Protein AF-A0A943M3D3-F1 (afdb_monomer)

InterPro domains:
  IPR008875 TraX [PF05857] (4-87)

Nearest PDB structures (foldseek):
  4zsf-assembly1_A-2  TM=4.130E-01  e=4.501E+00  Geobacillus stearothermophilus

Mean predicted aligned error: 7.03 Å

Sequence (92 aa):
SIIMVEGGFVMVILGLLFYIFRTNRIAQIIVLAVISVIAHLFDPTGVQWMMVFAAIPMYFYNGERGSGNKNFFYIFYPAHIYLLWILASLFR

Foldseek 3Di:
DLCPDPCHPLVVVLVVQCVVCVVPLVSNLVSLQVSLVVCCVVPVPDPSSVSNVVNVVSVVDPSDDPPPPVVCVVVVVVVVVVVVVVVVVVVD

Organism: Streptococcus vestibularis (NCBI:txid1343)

Radius of gyration: 16.02 Å; Cα contacts (8 Å, |Δi|>4): 43; chains: 1; bounding box: 38×30×43 Å

Solvent-accessible surface area (backbone atoms only — not comparable to full-atom values): 5459 Å² total; per-residue (Å²): 106,80,82,75,43,98,71,23,68,68,48,56,51,51,52,50,51,41,59,74,33,64,87,39,64,67,57,36,42,50,54,44,43,53,52,16,52,51,38,33,73,78,39,71,87,52,73,68,28,60,57,40,64,53,43,58,63,57,69,73,52,87,81,67,86,70,92,71,63,60,68,58,54,66,51,48,54,59,48,55,53,52,50,53,51,52,51,55,64,72,78,103

Secondary structure (DSSP, 8-state):
-GGGSTT-HHHHHHHHHHHHTTT-HHHHHHHHHHHHHHHHHH-TTSSGGGGGGGHHHHHT--SSPP---HHHHHHHHHHHHHHHHHHHHH--

Structure (mmCIF, N/CA/C/O backbone):
data_AF-A0A943M3D3-F1
#
_entry.id   AF-A0A943M3D3-F1
#
loop_
_atom_site.group_PDB
_atom_site.id
_atom_site.type_symbol
_atom_site.label_atom_id
_atom_site.label_alt_id
_atom_site.label_comp_id
_atom_site.label_asym_id
_atom_site.label_entity_id
_atom_site.label_seq_id
_atom_site.pdbx_PDB_ins_code
_atom_site.Cartn_x
_atom_site.Cartn_y
_atom_site.Cartn_z
_atom_site.occupancy
_atom_site.B_iso_or_equiv
_atom_site.auth_seq_id
_atom_site.auth_comp_id
_atom_site.auth_asym_id
_atom_site.auth_atom_id
_atom_site.pdbx_PDB_model_num
ATOM 1 N N . SER A 1 1 ? 14.815 -23.235 -2.445 1.00 47.16 1 SER A N 1
ATOM 2 C CA . SER A 1 1 ? 15.290 -22.937 -1.078 1.00 47.16 1 SER A CA 1
ATOM 3 C C . SER A 1 1 ? 14.204 -22.153 -0.356 1.00 47.16 1 SER A C 1
ATOM 5 O O . SER A 1 1 ? 13.842 -21.085 -0.817 1.00 47.16 1 SER A O 1
ATOM 7 N N . ILE A 1 2 ? 13.662 -22.664 0.757 1.00 51.19 2 ILE A N 1
ATOM 8 C CA . ILE A 1 2 ? 12.619 -21.979 1.567 1.00 51.19 2 ILE A CA 1
ATOM 9 C C . ILE A 1 2 ? 13.083 -20.579 2.035 1.00 51.19 2 ILE A C 1
ATOM 11 O O . ILE A 1 2 ? 12.279 -19.694 2.302 1.00 51.19 2 ILE A O 1
ATOM 15 N N . ILE A 1 3 ? 14.401 -20.371 2.061 1.00 51.94 3 ILE A N 1
ATOM 16 C CA . ILE A 1 3 ? 15.084 -19.130 2.438 1.00 51.94 3 ILE A CA 1
ATOM 17 C C . ILE A 1 3 ? 15.040 -18.063 1.320 1.00 51.94 3 ILE A C 1
ATOM 19 O O . ILE A 1 3 ? 15.179 -16.884 1.615 1.00 51.94 3 ILE A O 1
ATOM 23 N N . MET A 1 4 ? 14.817 -18.450 0.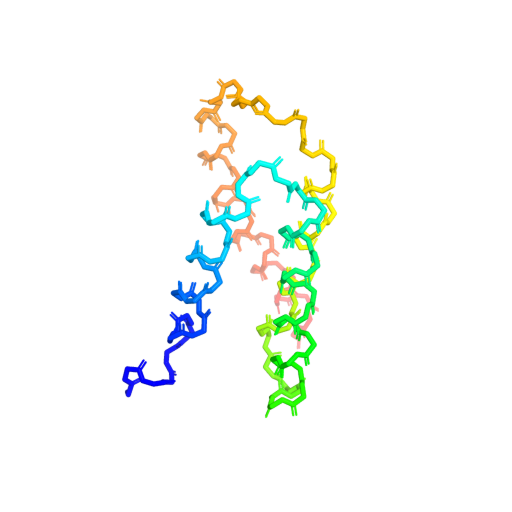057 1.00 53.59 4 MET A N 1
ATOM 24 C CA . MET A 1 4 ? 14.955 -17.577 -1.124 1.00 53.59 4 MET A CA 1
ATOM 25 C C . MET A 1 4 ? 13.696 -17.549 -2.010 1.00 53.59 4 MET A C 1
ATOM 27 O O . MET A 1 4 ? 13.769 -17.314 -3.211 1.00 53.59 4 MET A O 1
ATOM 31 N N . VAL A 1 5 ? 12.533 -17.850 -1.433 1.00 60.34 5 VAL A N 1
ATOM 32 C CA . VAL A 1 5 ? 11.240 -17.648 -2.102 1.00 60.34 5 VAL A CA 1
ATOM 33 C C . VAL A 1 5 ? 10.803 -16.201 -1.879 1.00 60.34 5 VAL A C 1
ATOM 35 O O . VAL A 1 5 ? 10.964 -15.681 -0.771 1.00 60.34 5 VAL A O 1
ATOM 38 N N . GLU A 1 6 ? 10.237 -15.562 -2.908 1.00 58.53 6 GLU A N 1
ATOM 39 C CA . GLU A 1 6 ? 9.531 -14.283 -2.776 1.00 58.53 6 GLU A CA 1
ATOM 40 C C . GLU A 1 6 ? 8.462 -14.422 -1.683 1.00 58.53 6 GLU A C 1
ATOM 42 O O . GLU A 1 6 ? 7.443 -15.087 -1.859 1.00 58.53 6 GLU A O 1
ATOM 47 N N . GLY A 1 7 ? 8.741 -13.867 -0.502 1.00 61.66 7 GLY A N 1
ATOM 48 C CA . GLY A 1 7 ? 7.892 -14.040 0.675 1.00 61.66 7 GLY A CA 1
ATOM 49 C C . GLY A 1 7 ? 8.382 -15.024 1.742 1.00 61.66 7 GLY A C 1
ATOM 50 O O . GLY A 1 7 ? 7.567 -15.543 2.500 1.00 61.66 7 GLY A O 1
ATOM 51 N N . GLY A 1 8 ? 9.694 -15.268 1.832 1.00 76.19 8 GLY A N 1
ATOM 52 C CA . GLY A 1 8 ? 10.315 -16.058 2.902 1.00 76.19 8 GLY A CA 1
ATOM 53 C C . GLY A 1 8 ? 10.119 -15.491 4.323 1.00 76.19 8 GLY A C 1
ATOM 54 O O . GLY A 1 8 ? 9.222 -14.698 4.604 1.00 76.19 8 GLY A O 1
ATOM 55 N N . PHE A 1 9 ? 10.995 -15.878 5.255 1.00 81.81 9 PHE A N 1
ATOM 56 C CA . PHE A 1 9 ? 10.887 -15.564 6.694 1.00 81.81 9 PHE A CA 1
ATOM 57 C C . PHE A 1 9 ? 10.594 -14.084 7.024 1.00 81.81 9 PHE A C 1
ATOM 59 O O . PHE A 1 9 ? 9.853 -13.791 7.962 1.00 81.81 9 PHE A O 1
ATOM 66 N N . VAL A 1 10 ? 11.101 -13.151 6.210 1.00 82.88 10 VAL A N 1
ATOM 67 C CA . VAL A 1 10 ? 10.860 -11.704 6.344 1.00 82.88 10 VAL A CA 1
ATOM 68 C C . VAL A 1 10 ? 9.368 -11.351 6.288 1.00 82.88 10 VAL A C 1
ATOM 70 O O . VAL A 1 10 ? 8.916 -10.537 7.089 1.00 82.88 10 VAL A O 1
ATOM 73 N N . MET A 1 11 ? 8.578 -11.978 5.409 1.00 85.56 11 MET A N 1
ATOM 74 C CA . MET A 1 11 ? 7.136 -11.703 5.327 1.00 85.56 11 MET A CA 1
ATOM 75 C C . MET A 1 11 ? 6.365 -12.275 6.517 1.00 85.56 11 MET A C 1
ATOM 77 O O . MET A 1 11 ? 5.395 -11.667 6.965 1.00 85.56 11 MET A O 1
ATOM 81 N N . VAL A 1 12 ? 6.811 -13.406 7.070 1.00 88.75 12 VAL A N 1
ATOM 82 C CA . VAL A 1 12 ? 6.222 -13.976 8.293 1.00 88.75 12 VAL A CA 1
ATOM 83 C C . VAL A 1 12 ? 6.452 -13.037 9.476 1.00 88.75 12 VAL A C 1
ATOM 85 O O . VAL A 1 12 ? 5.515 -12.752 10.222 1.00 88.75 12 VAL A O 1
ATOM 88 N N . ILE A 1 13 ? 7.668 -12.496 9.615 1.00 89.75 13 ILE A N 1
ATOM 89 C CA . ILE A 1 13 ? 7.966 -11.479 10.632 1.00 89.75 13 ILE A CA 1
ATOM 90 C C . ILE A 1 13 ? 7.123 -10.224 10.404 1.00 89.75 13 ILE A C 1
ATOM 92 O O . ILE A 1 13 ? 6.524 -9.724 11.352 1.00 89.75 13 ILE A O 1
ATOM 96 N N . LEU A 1 14 ? 7.050 -9.722 9.167 1.00 91.44 14 LEU A N 1
ATOM 97 C CA . LEU A 1 14 ? 6.251 -8.540 8.838 1.00 91.44 14 LEU A CA 1
ATOM 98 C C . LEU A 1 14 ? 4.781 -8.738 9.243 1.00 91.44 14 LEU A C 1
ATOM 100 O O . LEU A 1 14 ? 4.206 -7.882 9.913 1.00 91.44 14 LEU A O 1
ATOM 104 N N . GLY A 1 15 ? 4.201 -9.897 8.913 1.00 91.44 15 GLY A N 1
ATOM 105 C CA . GLY A 1 15 ? 2.843 -10.265 9.309 1.00 91.44 15 GLY A CA 1
ATOM 106 C C . GLY A 1 15 ? 2.658 -10.330 10.828 1.00 91.44 15 GLY A C 1
ATOM 107 O O . GLY A 1 15 ? 1.677 -9.800 11.353 1.00 91.44 15 GLY A O 1
ATOM 108 N N . LEU A 1 16 ? 3.618 -10.911 11.555 1.00 93.44 16 LEU A N 1
ATOM 109 C CA . LEU A 1 16 ? 3.600 -10.954 13.019 1.00 93.44 16 LEU A CA 1
ATOM 110 C C . LEU A 1 16 ? 3.660 -9.547 13.633 1.00 93.44 16 LEU A C 1
ATOM 112 O O . LEU A 1 16 ? 2.881 -9.230 14.530 1.00 93.44 16 LEU A O 1
ATOM 116 N N . LEU A 1 17 ? 4.551 -8.686 13.140 1.00 93.12 17 LEU A N 1
ATOM 117 C CA . LEU A 1 17 ? 4.677 -7.311 13.620 1.00 93.12 17 LEU A CA 1
ATOM 118 C C . LEU A 1 17 ? 3.405 -6.506 13.333 1.00 93.12 17 LEU A C 1
ATOM 120 O O . LEU A 1 17 ? 2.934 -5.777 14.203 1.00 93.12 17 LEU A O 1
ATOM 124 N N . PHE A 1 18 ? 2.790 -6.682 12.162 1.00 93.75 18 PHE A N 1
ATOM 125 C CA . PHE A 1 18 ? 1.497 -6.067 11.857 1.00 93.75 18 PHE A CA 1
ATOM 126 C C . PHE A 1 18 ? 0.386 -6.533 12.789 1.00 93.75 18 PHE A C 1
ATOM 128 O O . PHE A 1 18 ? -0.467 -5.721 13.149 1.00 93.75 18 PHE A O 1
ATOM 135 N N . TYR A 1 19 ? 0.402 -7.802 13.201 1.00 92.88 19 TYR A N 1
ATOM 136 C CA . TYR A 1 19 ? -0.544 -8.328 14.177 1.00 92.88 19 TYR A CA 1
ATOM 137 C C . TYR A 1 19 ? -0.337 -7.716 15.569 1.00 92.88 19 TYR A C 1
ATOM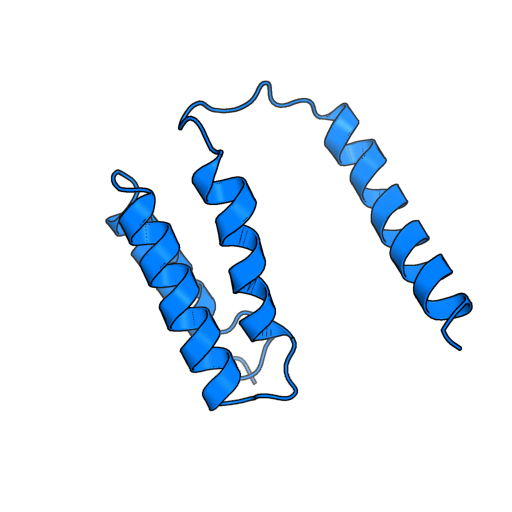 139 O O . TYR A 1 19 ? -1.304 -7.284 16.197 1.00 92.88 19 TYR A O 1
ATOM 147 N N . ILE A 1 20 ? 0.913 -7.619 16.032 1.00 93.75 20 ILE A N 1
ATOM 148 C CA . ILE A 1 20 ? 1.254 -7.005 17.325 1.00 93.75 20 ILE A CA 1
ATOM 149 C C . ILE A 1 20 ? 0.854 -5.523 17.338 1.00 93.75 20 ILE A C 1
ATOM 151 O O . ILE A 1 20 ? 0.190 -5.064 18.265 1.00 93.75 20 ILE A O 1
ATOM 155 N N . PHE A 1 21 ? 1.187 -4.781 16.279 1.00 92.38 21 PHE A N 1
ATOM 156 C CA . PHE A 1 21 ? 0.901 -3.349 16.153 1.00 92.38 21 PHE A CA 1
ATOM 157 C C . PHE A 1 21 ? -0.461 -3.039 15.518 1.00 92.38 21 PHE A C 1
ATOM 159 O O . PHE A 1 21 ? -0.686 -1.919 15.064 1.00 92.38 21 PHE A O 1
ATOM 166 N N . ARG A 1 22 ? -1.405 -3.991 15.505 1.00 88.12 22 ARG A N 1
ATOM 167 C CA . ARG A 1 22 ? -2.706 -3.847 14.818 1.00 88.12 22 ARG A CA 1
ATOM 168 C C . ARG A 1 22 ? -3.545 -2.643 15.257 1.00 88.12 22 ARG A C 1
ATOM 170 O O . ARG A 1 22 ? -4.427 -2.216 14.523 1.00 88.12 22 ARG A O 1
ATOM 177 N N . THR A 1 23 ? -3.310 -2.121 16.459 1.00 86.12 23 THR A N 1
ATOM 178 C CA . THR A 1 23 ? -4.012 -0.949 17.002 1.00 86.12 23 THR A CA 1
ATOM 179 C C . THR A 1 23 ? -3.384 0.375 16.571 1.00 86.12 23 THR A C 1
ATOM 181 O O . THR A 1 23 ? -4.065 1.397 16.577 1.00 86.12 23 THR A O 1
ATOM 184 N N . ASN A 1 24 ? -2.107 0.379 16.179 1.00 90.12 24 ASN A N 1
ATOM 185 C CA . ASN A 1 24 ? -1.363 1.583 15.834 1.00 90.12 24 ASN A CA 1
ATOM 186 C C . ASN A 1 24 ? -0.895 1.534 14.373 1.00 90.12 24 ASN A C 1
ATOM 188 O O . ASN A 1 24 ? 0.161 0.993 14.047 1.00 90.12 24 ASN A O 1
ATOM 192 N N . ARG A 1 25 ? -1.673 2.170 13.492 1.00 88.25 25 ARG A N 1
ATOM 193 C CA . ARG A 1 25 ? -1.384 2.248 12.049 1.00 88.25 25 ARG A CA 1
ATOM 194 C C . ARG A 1 25 ? -0.035 2.893 11.745 1.00 88.25 25 ARG A C 1
ATOM 196 O O . ARG A 1 25 ? 0.667 2.436 10.851 1.00 88.25 25 ARG A O 1
ATOM 203 N N . ILE A 1 26 ? 0.350 3.921 12.502 1.00 91.62 26 ILE A N 1
ATOM 204 C CA . ILE A 1 26 ? 1.641 4.593 12.309 1.00 91.62 26 ILE A CA 1
ATOM 205 C C . ILE A 1 26 ? 2.776 3.608 12.598 1.00 91.62 26 ILE A C 1
ATOM 207 O O . ILE A 1 26 ? 3.719 3.526 11.819 1.00 91.62 26 ILE A O 1
ATOM 211 N N . ALA A 1 27 ? 2.653 2.794 13.651 1.00 93.25 27 ALA A N 1
ATOM 212 C CA . ALA A 1 27 ? 3.631 1.747 13.941 1.00 93.25 27 ALA A CA 1
ATOM 213 C C . ALA A 1 27 ? 3.714 0.701 12.813 1.00 93.25 27 ALA A C 1
ATOM 215 O O . ALA A 1 27 ? 4.818 0.318 12.435 1.00 93.25 27 ALA A O 1
ATOM 216 N N . GLN A 1 28 ? 2.589 0.293 12.213 1.00 93.38 28 GLN A N 1
ATOM 217 C CA . GLN A 1 28 ? 2.605 -0.607 11.049 1.00 93.38 28 GLN A CA 1
ATOM 218 C C . GLN A 1 28 ? 3.308 0.024 9.836 1.00 93.38 28 GLN A C 1
ATOM 220 O O . GLN A 1 28 ? 4.111 -0.639 9.184 1.00 93.38 28 GLN A O 1
ATOM 225 N N . ILE A 1 29 ? 3.060 1.307 9.556 1.00 94.94 29 ILE A N 1
ATOM 226 C CA . ILE A 1 29 ? 3.719 2.035 8.460 1.00 94.94 29 ILE A CA 1
ATOM 227 C C . ILE A 1 29 ? 5.229 2.153 8.710 1.00 94.94 29 ILE A C 1
ATOM 229 O O . ILE A 1 29 ? 6.013 1.925 7.792 1.00 94.94 29 ILE A O 1
ATOM 233 N N . ILE A 1 30 ? 5.651 2.451 9.943 1.00 95.38 30 ILE A N 1
ATOM 234 C CA . ILE A 1 30 ? 7.075 2.509 10.313 1.00 95.38 30 ILE A CA 1
ATOM 235 C C . ILE A 1 30 ? 7.725 1.135 10.124 1.00 95.38 30 ILE A C 1
ATOM 237 O O . ILE A 1 30 ? 8.772 1.043 9.490 1.00 95.38 30 ILE A O 1
ATOM 241 N N . VAL A 1 31 ? 7.098 0.062 10.615 1.00 94.75 31 VAL A N 1
ATOM 242 C CA . VAL A 1 31 ? 7.599 -1.309 10.438 1.00 94.75 31 VAL A CA 1
ATOM 243 C C . VAL A 1 31 ? 7.745 -1.659 8.955 1.00 94.75 31 VAL A C 1
ATOM 245 O O . VAL A 1 31 ? 8.791 -2.167 8.550 1.00 94.75 31 VAL A O 1
ATOM 248 N N . LEU A 1 32 ? 6.733 -1.349 8.138 1.00 95.25 32 LEU A N 1
ATOM 249 C CA . LEU A 1 32 ? 6.771 -1.551 6.690 1.00 95.25 32 LEU A CA 1
ATOM 250 C C . LEU A 1 32 ? 7.937 -0.784 6.054 1.00 95.25 32 LEU A C 1
ATOM 252 O O . LEU A 1 32 ? 8.696 -1.360 5.277 1.00 95.25 32 LEU A O 1
ATOM 256 N N . ALA A 1 33 ? 8.096 0.498 6.387 1.00 95.12 33 ALA A N 1
ATOM 257 C CA . ALA A 1 33 ? 9.147 1.346 5.836 1.00 95.12 33 ALA A CA 1
ATOM 258 C C . ALA A 1 33 ? 10.546 0.839 6.220 1.00 95.12 33 ALA A C 1
ATOM 260 O O . ALA A 1 33 ? 11.410 0.720 5.354 1.00 95.12 33 ALA A O 1
ATOM 261 N N . VAL A 1 34 ? 10.757 0.464 7.485 1.00 94.56 34 VAL A N 1
ATOM 262 C CA . VAL A 1 34 ? 12.032 -0.094 7.963 1.00 94.56 34 VAL A CA 1
ATOM 263 C C . VAL A 1 34 ? 12.368 -1.387 7.224 1.00 94.56 34 VAL A C 1
ATOM 265 O O . VAL A 1 34 ? 13.478 -1.529 6.717 1.00 94.56 34 VAL A O 1
ATOM 268 N N . ILE A 1 35 ? 11.411 -2.310 7.098 1.00 92.62 35 ILE A N 1
ATOM 269 C CA . ILE A 1 35 ? 11.626 -3.575 6.382 1.00 92.62 35 ILE A CA 1
ATOM 270 C C . ILE A 1 35 ? 11.875 -3.333 4.888 1.00 92.62 35 ILE A C 1
ATOM 272 O O . ILE A 1 35 ? 12.717 -4.006 4.300 1.00 92.62 35 ILE A O 1
ATOM 276 N N . SER A 1 36 ? 11.214 -2.341 4.288 1.00 92.38 36 SER A N 1
ATOM 277 C CA . SER A 1 36 ? 11.441 -1.950 2.891 1.00 92.38 36 SER A CA 1
ATOM 278 C C . SER A 1 36 ? 12.863 -1.436 2.665 1.00 92.38 36 SER A C 1
ATOM 280 O O . SER A 1 36 ? 13.519 -1.842 1.708 1.00 92.38 36 SER A O 1
ATOM 282 N N . VAL A 1 37 ? 13.360 -0.578 3.562 1.00 93.12 37 VAL A N 1
ATOM 283 C CA . VAL A 1 37 ? 14.736 -0.061 3.507 1.00 93.12 37 VAL A CA 1
ATOM 284 C C . VAL A 1 37 ? 15.739 -1.192 3.697 1.00 93.12 37 VAL A C 1
ATOM 286 O O . VAL A 1 37 ? 16.681 -1.301 2.921 1.00 93.12 37 VAL A O 1
ATOM 289 N N . ILE A 1 38 ? 15.519 -2.073 4.677 1.00 91.00 38 ILE A N 1
ATOM 290 C CA . ILE A 1 38 ? 16.367 -3.251 4.887 1.00 91.00 38 ILE A CA 1
ATOM 291 C C . ILE A 1 38 ? 16.400 -4.111 3.617 1.00 91.00 38 ILE A C 1
ATOM 293 O O . ILE A 1 38 ? 17.481 -4.455 3.152 1.00 91.00 38 ILE A O 1
ATOM 297 N N . ALA A 1 39 ? 15.245 -4.402 3.012 1.00 88.88 39 ALA A N 1
ATOM 298 C CA . ALA A 1 39 ? 15.175 -5.170 1.771 1.00 88.88 39 ALA A CA 1
ATOM 299 C C . ALA A 1 39 ? 15.991 -4.518 0.642 1.00 88.88 39 ALA A C 1
ATOM 301 O O . ALA A 1 39 ? 16.740 -5.217 -0.032 1.00 88.88 39 ALA A O 1
ATOM 302 N N . HIS A 1 40 ? 15.917 -3.191 0.491 1.00 90.00 40 HIS A N 1
ATOM 303 C CA . HIS A 1 40 ? 16.711 -2.459 -0.499 1.00 90.00 40 HIS A CA 1
ATOM 304 C C . HIS A 1 40 ? 18.220 -2.524 -0.226 1.00 90.00 40 HIS A C 1
ATOM 306 O O . HIS A 1 40 ? 19.006 -2.593 -1.162 1.00 90.00 40 HIS A O 1
ATOM 312 N N . LEU A 1 41 ? 18.641 -2.510 1.043 1.00 89.81 41 LEU A N 1
ATOM 313 C CA . LEU A 1 41 ? 20.060 -2.587 1.408 1.00 89.81 41 LEU A CA 1
ATOM 314 C C . LEU A 1 41 ? 20.664 -3.976 1.152 1.00 89.81 41 LEU A C 1
ATOM 316 O O . LEU A 1 41 ? 21.842 -4.068 0.815 1.00 89.81 41 LEU A O 1
ATOM 320 N N . PHE A 1 42 ? 19.881 -5.045 1.324 1.00 87.12 42 PHE A N 1
ATOM 321 C CA . PHE A 1 42 ? 20.329 -6.419 1.069 1.00 87.12 42 PHE A CA 1
ATOM 322 C C . PHE A 1 42 ? 20.274 -6.801 -0.415 1.00 87.12 42 PHE A C 1
ATOM 324 O O . PHE A 1 42 ? 21.175 -7.484 -0.897 1.00 87.12 42 PHE A O 1
ATOM 331 N N . ASP A 1 43 ? 19.233 -6.369 -1.128 1.00 84.44 43 ASP A N 1
ATOM 332 C CA . ASP A 1 43 ? 19.067 -6.592 -2.564 1.00 84.44 43 ASP A CA 1
ATOM 333 C C . ASP A 1 43 ? 18.459 -5.343 -3.231 1.00 84.44 43 ASP A C 1
ATOM 335 O O . ASP A 1 43 ? 17.235 -5.222 -3.357 1.00 84.44 43 ASP A O 1
ATOM 339 N N . PRO A 1 44 ? 19.308 -4.400 -3.683 1.00 82.50 44 PRO A N 1
ATOM 340 C CA . PRO A 1 44 ? 18.852 -3.184 -4.351 1.00 82.50 44 PRO A CA 1
ATOM 341 C C . PRO A 1 44 ? 18.169 -3.453 -5.696 1.00 82.50 44 PRO A C 1
ATOM 343 O O . PRO A 1 44 ? 17.383 -2.628 -6.162 1.00 82.50 44 PRO A O 1
ATOM 346 N N . THR A 1 45 ? 18.488 -4.587 -6.329 1.00 84.75 45 THR A N 1
ATOM 347 C CA . THR A 1 45 ? 17.942 -4.988 -7.633 1.00 84.75 45 THR A CA 1
ATOM 348 C C . THR A 1 45 ? 16.605 -5.712 -7.519 1.00 84.75 45 THR A C 1
ATOM 350 O O . THR A 1 45 ? 15.863 -5.793 -8.498 1.00 84.75 45 THR A O 1
ATOM 353 N N . GLY A 1 46 ? 16.282 -6.207 -6.325 1.00 84.56 46 GLY A N 1
ATOM 354 C CA . GLY A 1 46 ? 15.030 -6.878 -6.028 1.00 84.56 46 GLY A CA 1
ATOM 355 C C . GLY A 1 46 ? 13.838 -5.922 -6.006 1.00 84.56 46 GLY A C 1
ATOM 356 O O . GLY A 1 46 ? 13.950 -4.733 -5.718 1.00 84.56 46 GLY A O 1
ATOM 357 N N . VAL A 1 47 ? 12.646 -6.460 -6.256 1.00 86.88 47 VAL A N 1
ATOM 358 C CA . VAL A 1 47 ? 11.386 -5.692 -6.215 1.00 86.88 47 VAL A CA 1
ATOM 359 C C . VAL A 1 47 ? 10.796 -5.582 -4.804 1.00 86.88 47 VAL A C 1
ATOM 361 O O . VAL A 1 47 ? 9.836 -4.849 -4.579 1.00 86.88 47 VAL A O 1
ATOM 364 N N . GLN A 1 48 ? 11.360 -6.290 -3.822 1.00 85.81 48 GLN A N 1
ATOM 365 C CA . GLN A 1 48 ? 10.772 -6.424 -2.487 1.00 85.81 48 GLN A CA 1
ATOM 366 C C . GLN A 1 48 ? 10.686 -5.090 -1.724 1.00 85.81 48 GLN A C 1
ATOM 368 O O . GLN A 1 48 ? 9.710 -4.859 -1.009 1.00 85.81 48 GLN A O 1
ATOM 373 N N . TRP A 1 49 ? 11.648 -4.179 -1.900 1.00 89.31 49 TRP A N 1
ATOM 374 C CA . TRP A 1 49 ? 11.620 -2.858 -1.259 1.00 89.31 49 TRP A CA 1
ATOM 375 C C . TRP A 1 49 ? 10.433 -1.992 -1.709 1.00 89.31 49 TRP A C 1
ATOM 377 O O . TRP A 1 49 ? 10.001 -1.105 -0.971 1.00 89.31 49 TRP A O 1
ATOM 387 N N . MET A 1 50 ? 9.850 -2.280 -2.880 1.00 90.75 50 MET A N 1
ATOM 388 C CA . MET A 1 50 ? 8.691 -1.552 -3.405 1.00 90.75 50 MET A CA 1
ATOM 389 C C . MET A 1 50 ? 7.439 -1.724 -2.531 1.00 90.75 50 MET A C 1
ATOM 391 O O . MET A 1 50 ? 6.472 -0.982 -2.693 1.00 90.75 50 MET A O 1
ATOM 395 N N . MET A 1 51 ? 7.445 -2.637 -1.551 1.00 91.06 51 MET A N 1
ATOM 396 C CA . MET A 1 51 ? 6.362 -2.746 -0.569 1.00 91.06 51 MET A CA 1
ATOM 397 C C . MET A 1 51 ? 6.107 -1.432 0.194 1.00 91.06 51 MET A C 1
ATOM 399 O O . MET A 1 51 ? 4.991 -1.221 0.664 1.00 91.06 51 MET A O 1
ATOM 403 N N . VAL A 1 52 ? 7.087 -0.518 0.258 1.00 94.19 52 VAL A N 1
ATOM 404 C CA . VAL A 1 52 ? 6.939 0.818 0.862 1.00 94.19 52 VAL A CA 1
ATOM 405 C C . VAL A 1 52 ? 5.755 1.603 0.290 1.00 94.19 52 VAL A C 1
ATOM 407 O O . VAL A 1 52 ? 5.113 2.358 1.017 1.00 94.19 52 VAL A O 1
ATOM 4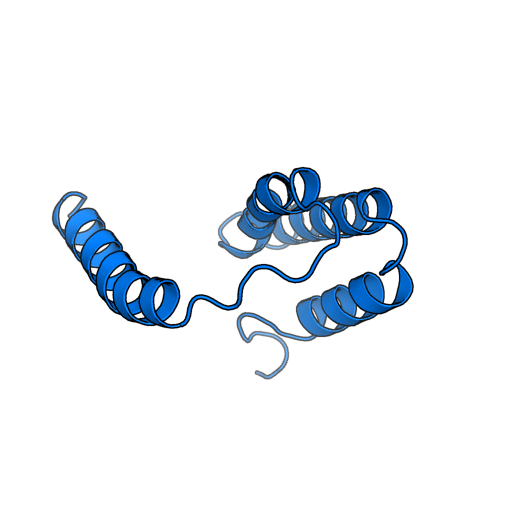10 N N . PHE A 1 53 ? 5.392 1.387 -0.980 1.00 92.69 53 PHE A N 1
ATOM 411 C CA . PHE A 1 53 ? 4.255 2.068 -1.604 1.00 92.69 53 PHE A CA 1
ATOM 412 C C . PHE A 1 53 ? 2.908 1.703 -0.962 1.00 92.69 53 PHE A C 1
ATOM 414 O O . PHE A 1 53 ? 1.964 2.489 -1.042 1.00 92.69 53 PHE A O 1
ATOM 421 N N . ALA A 1 54 ? 2.821 0.577 -0.244 1.00 92.25 54 ALA A N 1
ATOM 422 C CA . ALA A 1 54 ? 1.641 0.227 0.544 1.00 92.25 54 ALA A CA 1
ATOM 423 C C . ALA A 1 54 ? 1.403 1.183 1.731 1.00 92.25 54 ALA A C 1
ATOM 425 O O . ALA A 1 54 ? 0.284 1.250 2.239 1.00 92.25 54 ALA A O 1
ATOM 426 N N . ALA A 1 55 ? 2.395 1.989 2.132 1.00 93.62 55 ALA A N 1
ATOM 427 C CA . ALA A 1 55 ? 2.223 3.011 3.163 1.00 93.62 55 ALA A CA 1
ATOM 428 C C . ALA A 1 55 ? 1.128 4.031 2.804 1.00 93.62 55 ALA A C 1
ATOM 430 O O . ALA A 1 55 ? 0.406 4.483 3.691 1.00 93.62 55 ALA A O 1
ATOM 431 N N . ILE A 1 56 ? 0.966 4.354 1.513 1.00 91.69 56 ILE A N 1
ATOM 432 C CA . ILE A 1 56 ? -0.030 5.322 1.032 1.00 91.69 56 ILE A CA 1
ATOM 433 C C . ILE A 1 56 ? -1.456 4.841 1.359 1.00 91.69 56 ILE A C 1
ATOM 435 O O . ILE A 1 56 ? -2.139 5.514 2.134 1.00 91.69 56 ILE A O 1
ATOM 439 N N . PRO A 1 57 ? -1.932 3.683 0.851 1.00 90.06 57 PRO A N 1
ATOM 440 C CA . PRO A 1 57 ? -3.266 3.198 1.196 1.00 90.06 57 PRO A CA 1
ATOM 441 C C . PRO A 1 57 ? -3.412 2.861 2.687 1.00 90.06 57 PRO A C 1
ATOM 443 O O . PRO A 1 57 ? -4.499 3.036 3.230 1.00 90.06 57 PRO A O 1
ATOM 446 N N . MET A 1 58 ? -2.343 2.437 3.378 1.00 91.19 58 MET A N 1
ATOM 447 C CA . MET A 1 58 ? -2.383 2.205 4.830 1.00 91.19 58 MET A CA 1
ATOM 448 C C . MET A 1 58 ? -2.636 3.488 5.628 1.00 91.19 58 MET A C 1
ATOM 450 O O . MET A 1 58 ? -3.362 3.453 6.620 1.00 91.19 58 MET A O 1
ATOM 454 N N . TYR A 1 59 ? -2.068 4.618 5.200 1.00 91.25 59 TYR A N 1
ATOM 455 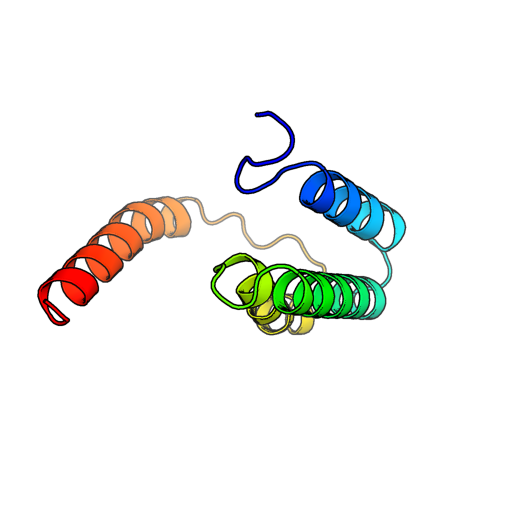C CA . TYR A 1 59 ? -2.282 5.913 5.844 1.00 91.25 59 TYR A CA 1
ATOM 456 C C . TYR A 1 59 ? -3.730 6.394 5.691 1.00 91.25 59 TYR A C 1
ATOM 458 O O . TYR A 1 59 ? -4.330 6.867 6.655 1.00 91.25 59 TYR A O 1
ATOM 466 N N . PHE A 1 60 ? -4.317 6.210 4.505 1.00 89.56 60 PHE A N 1
ATOM 467 C CA . PHE A 1 60 ? -5.716 6.563 4.233 1.00 89.56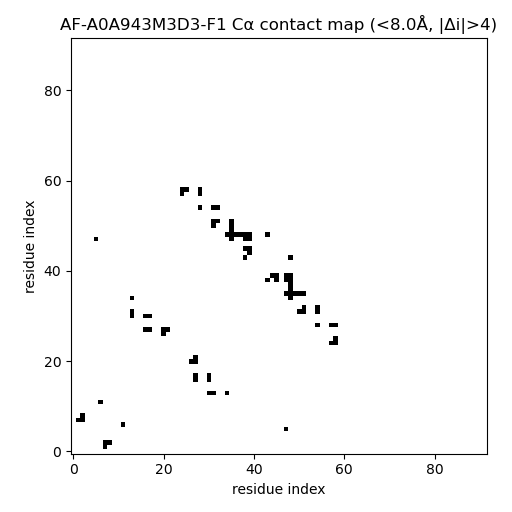 60 PHE A CA 1
ATOM 468 C C . PHE A 1 60 ? -6.735 5.543 4.765 1.00 89.56 60 PHE A C 1
ATOM 470 O O . PHE A 1 60 ? -7.941 5.770 4.668 1.00 89.56 60 PHE A O 1
ATOM 477 N N . TYR A 1 61 ? -6.288 4.420 5.332 1.00 86.06 61 TYR A N 1
ATOM 478 C CA . TYR A 1 61 ? -7.190 3.405 5.859 1.00 86.06 61 TYR A CA 1
ATOM 479 C C . TYR A 1 61 ? -7.873 3.892 7.140 1.00 86.06 61 TYR A C 1
ATOM 481 O O . TYR A 1 61 ? -7.225 4.097 8.167 1.00 86.06 61 TYR A O 1
ATOM 489 N N . ASN A 1 62 ? -9.201 4.017 7.116 1.00 83.19 62 ASN A N 1
ATOM 490 C CA . ASN A 1 62 ? -10.007 4.524 8.231 1.00 83.19 62 ASN A CA 1
ATOM 491 C C . ASN A 1 62 ? -10.173 3.524 9.392 1.00 83.19 62 ASN A C 1
ATOM 493 O O . ASN A 1 62 ? -10.529 3.936 10.493 1.00 83.19 62 ASN A O 1
ATOM 497 N N . GLY A 1 63 ? -9.776 2.258 9.224 1.00 80.50 63 GLY A N 1
ATOM 498 C CA . GLY A 1 63 ? -9.838 1.236 10.280 1.00 80.50 63 GLY A CA 1
ATOM 499 C C . GLY A 1 63 ? -11.110 0.394 10.232 1.00 80.50 63 GLY A C 1
ATOM 500 O O . GLY A 1 63 ? -11.206 -0.614 10.931 1.00 80.50 63 GLY A O 1
ATOM 501 N N . GLU A 1 64 ? -12.057 0.768 9.379 1.00 84.12 64 GLU A N 1
ATOM 502 C CA . GLU A 1 64 ? -13.293 0.034 9.177 1.00 84.12 64 GLU A CA 1
ATOM 503 C C . GLU A 1 64 ? -13.131 -0.968 8.041 1.00 84.12 64 GLU A C 1
ATOM 505 O O . GLU A 1 64 ? -12.466 -0.724 7.031 1.00 84.12 64 GLU A O 1
ATOM 510 N N . ARG A 1 65 ? -13.784 -2.119 8.189 1.00 79.00 65 ARG A N 1
ATOM 511 C CA . ARG A 1 65 ? -13.849 -3.098 7.112 1.00 79.00 65 ARG A CA 1
ATOM 512 C C . ARG A 1 65 ? -14.653 -2.495 5.959 1.00 79.00 65 ARG A C 1
ATOM 514 O O . ARG A 1 65 ? -15.840 -2.227 6.115 1.00 79.00 65 ARG A O 1
ATOM 521 N N . GLY A 1 66 ? -14.021 -2.328 4.797 1.00 78.94 66 GLY A N 1
ATOM 522 C CA . GLY A 1 66 ? -14.708 -1.867 3.588 1.00 78.94 66 GLY A CA 1
ATOM 523 C C . GLY A 1 66 ? -15.876 -2.778 3.185 1.00 78.94 66 GLY A C 1
ATOM 524 O O . GLY A 1 66 ? -15.942 -3.940 3.592 1.00 78.94 66 GLY A O 1
ATOM 525 N N . SER A 1 67 ? -16.768 -2.273 2.326 1.00 77.06 67 SER A N 1
ATOM 526 C CA . SER A 1 67 ? -18.049 -2.891 1.923 1.00 77.06 67 SER A CA 1
ATOM 527 C C . SER A 1 67 ? -17.959 -4.247 1.201 1.00 77.06 67 SER A C 1
ATOM 529 O O . SER A 1 67 ? -18.966 -4.761 0.721 1.00 77.06 67 SER A O 1
ATOM 531 N N . GLY A 1 68 ? -16.776 -4.866 1.131 1.00 76.38 68 GLY A N 1
ATOM 532 C CA . GLY A 1 68 ? -16.606 -6.228 0.630 1.00 76.38 68 GLY A CA 1
ATOM 533 C C . GLY A 1 68 ? -17.099 -6.408 -0.805 1.00 76.38 68 GLY A C 1
ATOM 534 O O . GLY A 1 68 ? -17.651 -7.460 -1.125 1.00 76.38 68 GLY A O 1
ATOM 535 N N . ASN A 1 69 ? -16.938 -5.387 -1.656 1.00 81.06 69 ASN A N 1
ATOM 536 C CA . ASN A 1 69 ? -17.431 -5.407 -3.029 1.00 81.06 69 ASN A CA 1
ATOM 537 C C . ASN A 1 69 ? -16.674 -6.447 -3.871 1.00 81.06 69 ASN A C 1
ATOM 539 O O . ASN A 1 69 ? -15.631 -6.166 -4.461 1.00 81.06 69 ASN A O 1
ATOM 543 N N . LYS A 1 70 ? -17.220 -7.665 -3.929 1.00 81.38 70 LYS A N 1
ATOM 544 C CA . LYS A 1 70 ? -16.647 -8.803 -4.661 1.00 81.38 70 LYS A CA 1
ATOM 545 C C . LYS A 1 70 ? -16.444 -8.488 -6.144 1.00 81.38 70 LYS A C 1
ATOM 547 O O . LYS A 1 70 ? -15.433 -8.890 -6.711 1.00 81.38 70 LYS A O 1
ATOM 552 N N . ASN A 1 71 ? -17.361 -7.736 -6.753 1.00 85.00 71 ASN A N 1
ATOM 553 C CA . ASN A 1 71 ? -17.319 -7.427 -8.183 1.00 85.00 71 ASN A C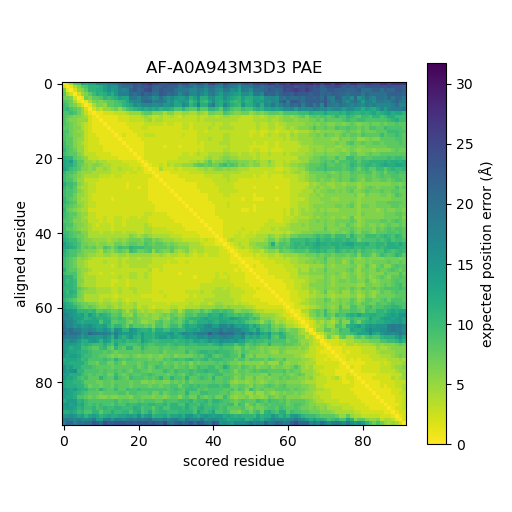A 1
ATOM 554 C C . ASN A 1 71 ? -16.102 -6.570 -8.543 1.00 85.00 71 ASN A C 1
ATOM 556 O O . ASN A 1 71 ? -15.490 -6.797 -9.583 1.00 85.00 71 ASN A O 1
ATOM 560 N N . PHE A 1 72 ? -15.707 -5.644 -7.662 1.00 86.62 72 PHE A N 1
ATOM 561 C CA . PHE A 1 72 ? -14.487 -4.860 -7.856 1.00 86.62 72 PHE A CA 1
ATOM 562 C C . PHE A 1 72 ? -13.259 -5.768 -7.982 1.00 86.62 72 PHE A C 1
ATOM 564 O O . PHE A 1 72 ? -12.503 -5.636 -8.937 1.00 86.62 72 PHE A O 1
ATOM 571 N N . PHE A 1 73 ? -13.098 -6.738 -7.078 1.00 84.25 73 PHE A N 1
ATOM 572 C CA . PHE A 1 73 ? -11.964 -7.665 -7.118 1.00 84.25 73 PHE A CA 1
ATOM 573 C C . PHE A 1 73 ? -11.999 -8.586 -8.343 1.00 84.25 73 PHE A C 1
ATOM 575 O O . PHE A 1 73 ? -10.960 -8.801 -8.964 1.00 84.25 73 PHE A O 1
ATOM 582 N N . TYR A 1 74 ? -13.180 -9.079 -8.731 1.00 88.94 74 TYR A N 1
ATOM 583 C CA . TYR A 1 74 ? -13.333 -9.935 -9.914 1.00 88.94 74 TYR A CA 1
ATOM 584 C C . TYR A 1 74 ? -13.006 -9.227 -11.230 1.00 88.94 74 TYR A C 1
ATOM 586 O O . TYR A 1 74 ? -12.533 -9.882 -12.151 1.00 88.94 74 TYR A O 1
ATOM 594 N N . ILE A 1 75 ? -13.237 -7.914 -11.324 1.00 91.50 75 ILE A N 1
ATOM 595 C CA . ILE A 1 75 ? -12.879 -7.116 -12.507 1.00 91.50 75 ILE A CA 1
ATOM 596 C C . ILE A 1 75 ? -11.420 -6.662 -12.429 1.00 91.50 75 ILE A C 1
ATOM 598 O O . ILE A 1 75 ? -10.689 -6.744 -13.414 1.00 91.50 75 ILE A O 1
ATOM 602 N N . PHE A 1 76 ? -10.976 -6.208 -11.255 1.00 89.19 76 PHE A N 1
ATOM 603 C CA . PHE A 1 76 ? -9.609 -5.744 -11.044 1.00 89.19 76 PHE A CA 1
ATOM 604 C C . PHE A 1 76 ? -8.590 -6.848 -11.335 1.00 89.19 76 PHE A C 1
ATOM 606 O O . PHE A 1 76 ? -7.543 -6.569 -11.916 1.00 89.19 76 PHE A O 1
ATOM 613 N N . TYR A 1 77 ? -8.895 -8.100 -10.973 1.00 87.31 77 TYR A N 1
ATOM 614 C CA . TYR A 1 77 ? -7.983 -9.227 -11.148 1.00 87.31 77 TYR A CA 1
ATOM 615 C C . TYR A 1 77 ? -7.543 -9.461 -12.611 1.00 87.31 77 TYR A C 1
ATOM 617 O O . TYR A 1 77 ? -6.352 -9.373 -12.891 1.00 87.31 77 TYR A O 1
ATOM 625 N N . PRO A 1 78 ? -8.440 -9.684 -13.585 1.00 93.00 78 PRO A N 1
ATOM 626 C CA . PRO A 1 78 ? -8.034 -9.772 -14.984 1.00 93.00 78 PRO A CA 1
ATOM 627 C C . PRO A 1 78 ? -7.483 -8.437 -15.507 1.00 93.00 78 PRO A C 1
ATOM 629 O O . PRO A 1 78 ? -6.506 -8.433 -16.252 1.00 93.00 78 PRO A O 1
ATOM 632 N N . ALA A 1 79 ? -8.057 -7.298 -15.101 1.00 93.88 79 ALA A N 1
ATOM 633 C CA . ALA A 1 79 ? -7.669 -5.991 -15.628 1.00 93.88 79 ALA A CA 1
ATOM 634 C C . ALA A 1 79 ? -6.202 -5.631 -15.346 1.00 93.88 79 ALA A C 1
ATOM 636 O O . ALA A 1 79 ? -5.510 -5.177 -16.256 1.00 93.88 79 ALA A O 1
ATOM 637 N N . HIS A 1 80 ? -5.699 -5.849 -14.125 1.00 89.00 80 HIS A N 1
ATOM 638 C CA . HIS A 1 80 ? -4.303 -5.518 -13.814 1.00 89.00 80 HIS A CA 1
ATOM 639 C C . HIS A 1 80 ? -3.311 -6.452 -14.525 1.00 89.00 80 HIS A C 1
ATOM 641 O O . HIS A 1 80 ? -2.242 -5.997 -14.920 1.00 89.00 80 HIS A O 1
ATOM 647 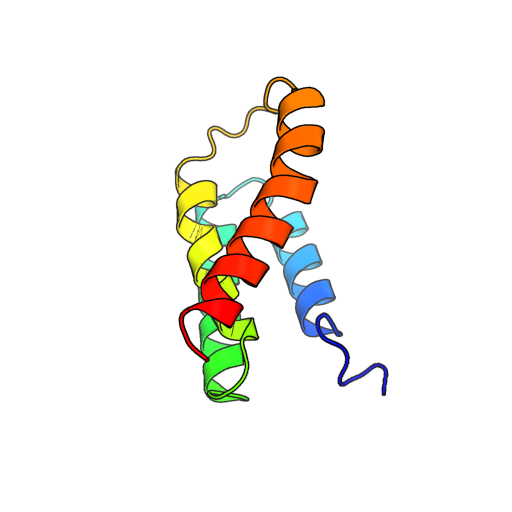N N . ILE A 1 81 ? -3.672 -7.720 -14.760 1.00 92.31 81 ILE A N 1
ATOM 648 C CA . ILE A 1 81 ? -2.853 -8.649 -15.556 1.00 92.31 81 ILE A CA 1
ATOM 649 C C . ILE A 1 81 ? -2.748 -8.148 -17.001 1.00 92.31 81 ILE A C 1
ATOM 651 O O . ILE A 1 81 ? -1.644 -8.054 -17.537 1.00 92.31 81 ILE A O 1
ATOM 655 N N . TYR A 1 82 ? -3.873 -7.766 -17.619 1.00 93.44 82 TYR A N 1
ATOM 656 C CA . TYR A 1 82 ? -3.865 -7.181 -18.964 1.00 93.44 82 TYR A CA 1
ATOM 657 C C . TYR A 1 82 ? -3.090 -5.864 -19.016 1.00 93.44 82 TYR A C 1
ATOM 659 O O . TYR A 1 82 ? -2.341 -5.644 -19.962 1.00 93.44 82 TY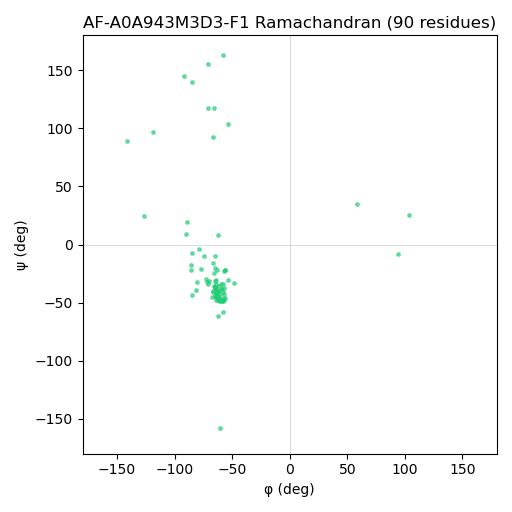R A O 1
ATOM 667 N N . LEU A 1 83 ? -3.218 -5.009 -17.998 1.00 93.25 83 LEU A N 1
ATOM 668 C CA . LEU A 1 83 ? -2.461 -3.762 -17.904 1.00 93.25 83 LEU A CA 1
ATOM 669 C C . LEU A 1 83 ? -0.950 -4.025 -17.885 1.00 93.25 83 LEU A C 1
ATOM 671 O O . LEU A 1 83 ? -0.218 -3.412 -18.658 1.00 93.25 83 LEU A O 1
ATOM 675 N N . LEU A 1 84 ? -0.485 -4.954 -17.044 1.00 90.44 84 LEU A N 1
ATOM 676 C CA . LEU A 1 84 ? 0.927 -5.340 -16.983 1.00 90.44 84 LEU A CA 1
ATOM 677 C C . LEU A 1 84 ? 1.407 -5.938 -18.309 1.00 90.44 84 LEU A C 1
ATOM 679 O O . LEU A 1 84 ? 2.508 -5.623 -18.751 1.00 90.44 84 LEU A O 1
ATOM 683 N N . TRP A 1 85 ? 0.577 -6.750 -18.967 1.00 92.38 85 TRP A N 1
ATOM 684 C CA . TRP A 1 85 ? 0.891 -7.314 -20.278 1.00 92.38 85 TRP A CA 1
ATOM 685 C C . TRP A 1 85 ? 1.027 -6.233 -21.361 1.00 92.38 85 TRP A C 1
ATOM 687 O O . TRP A 1 85 ? 2.007 -6.237 -22.103 1.00 92.38 85 TRP A O 1
ATOM 697 N N . ILE A 1 86 ? 0.098 -5.270 -21.414 1.00 93.75 86 ILE A N 1
ATOM 698 C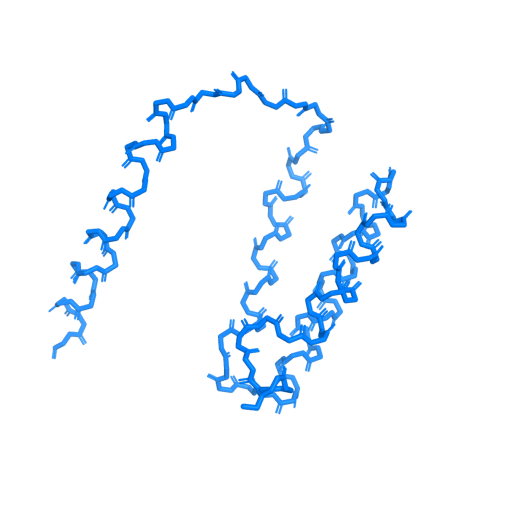 CA . ILE A 1 86 ? 0.159 -4.136 -22.348 1.00 93.75 86 ILE A CA 1
ATOM 699 C C . ILE A 1 86 ? 1.417 -3.306 -22.088 1.00 93.75 86 ILE A C 1
ATOM 701 O O . ILE A 1 86 ? 2.161 -3.022 -23.024 1.00 93.75 86 ILE A O 1
ATOM 705 N N . LEU A 1 87 ? 1.693 -2.957 -20.830 1.00 92.88 87 LEU A N 1
ATOM 706 C CA . LEU A 1 87 ? 2.898 -2.210 -20.467 1.00 92.88 87 LEU A CA 1
ATOM 707 C C . LEU A 1 87 ? 4.161 -2.966 -20.894 1.00 92.88 87 LEU A C 1
ATOM 709 O O . LEU A 1 87 ? 5.001 -2.401 -21.586 1.00 92.88 87 LEU A O 1
ATOM 713 N N . ALA A 1 88 ? 4.266 -4.258 -20.580 1.00 90.44 88 ALA A N 1
ATOM 714 C CA . ALA A 1 88 ? 5.398 -5.080 -20.998 1.00 90.44 88 ALA A CA 1
ATOM 715 C C . ALA A 1 88 ? 5.545 -5.154 -22.528 1.00 90.44 88 ALA A C 1
ATOM 717 O O . ALA A 1 88 ? 6.664 -5.203 -23.025 1.00 90.44 88 ALA A O 1
ATOM 718 N N . SER A 1 89 ? 4.439 -5.139 -23.280 1.00 90.44 89 SER A N 1
ATOM 719 C CA . SER A 1 89 ? 4.470 -5.122 -24.748 1.00 90.44 89 SER A CA 1
ATOM 720 C C . SER A 1 89 ? 4.902 -3.775 -25.341 1.00 90.44 89 SER A C 1
ATOM 722 O O . SER A 1 89 ? 5.499 -3.762 -26.410 1.00 90.44 89 SER A O 1
ATOM 724 N N . LEU A 1 90 ? 4.622 -2.662 -24.652 1.00 92.25 90 LEU A N 1
ATOM 725 C CA . LEU A 1 90 ? 4.999 -1.305 -25.068 1.00 92.25 90 LEU A CA 1
ATOM 726 C C . LEU A 1 90 ? 6.456 -0.965 -24.736 1.00 92.25 90 LEU A C 1
ATOM 728 O O . LEU A 1 90 ? 7.077 -0.190 -25.454 1.00 92.25 90 LEU A O 1
ATOM 732 N N . PHE A 1 91 ? 6.986 -1.515 -23.641 1.00 83.25 91 PHE A N 1
ATOM 733 C CA . PHE A 1 91 ? 8.379 -1.344 -23.212 1.00 83.25 91 PHE A CA 1
ATOM 734 C C . PHE A 1 91 ? 9.331 -2.411 -23.787 1.00 83.25 91 PHE A C 1
ATOM 736 O O . PHE A 1 91 ? 10.481 -2.496 -23.353 1.00 83.25 91 PHE A O 1
ATOM 743 N N . ARG A 1 92 ? 8.858 -3.229 -24.735 1.00 57.38 92 ARG A N 1
ATOM 744 C CA . ARG A 1 92 ? 9.655 -4.205 -25.488 1.00 57.38 92 ARG A CA 1
ATOM 745 C C . ARG A 1 92 ? 10.192 -3.592 -26.774 1.00 57.38 92 ARG A C 1
ATOM 747 O O . ARG A 1 92 ? 11.345 -3.932 -27.114 1.00 57.38 92 ARG A O 1
#

pLDDT: mean 86.11, std 10.66, range [47.16, 95.38]